Protein AF-A0A1X7SZF6-F1 (afdb_monomer_lite)

Secondary structure (DSSP, 8-state):
-HHHHHHHHHHHHHHHHHHHHHHHHHHHHHHHHHHHTT-----------------------------SSS---TT-S-----TTEEEEEEEEEE-TTS-EEEEEEEEEEE----------

InterPro domains:
  IPR050835 ATP-binding cassette sub-family D [PTHR11384] (2-108)

Structure (mmCIF, N/CA/C/O backbone):
data_AF-A0A1X7SZF6-F1
#
_entry.id   AF-A0A1X7SZF6-F1
#
loop_
_atom_site.group_PDB
_atom_site.id
_atom_site.type_symbol
_atom_site.label_atom_id
_atom_site.label_alt_id
_atom_site.label_comp_id
_atom_site.label_asym_id
_atom_site.label_entity_id
_atom_site.label_seq_id
_atom_site.pdbx_PDB_ins_code
_atom_site.Cartn_x
_atom_site.Cartn_y
_atom_site.Cartn_z
_atom_site.occupancy
_atom_site.B_iso_or_equiv
_atom_site.auth_seq_id
_atom_site.auth_comp_id
_atom_site.auth_asym_id
_atom_site.auth_atom_id
_atom_site.pdbx_PDB_model_num
ATOM 1 N N . MET A 1 1 ? 22.820 6.914 -47.564 1.00 61.84 1 MET A N 1
ATOM 2 C CA . MET A 1 1 ? 23.493 6.802 -46.245 1.00 61.84 1 MET A CA 1
ATOM 3 C C . MET A 1 1 ? 22.680 7.434 -45.109 1.00 61.84 1 MET A C 1
ATOM 5 O O . MET A 1 1 ? 22.590 6.818 -44.057 1.00 61.84 1 MET A O 1
ATOM 9 N N . SER A 1 2 ? 22.034 8.591 -45.301 1.00 77.25 2 SER A N 1
ATOM 10 C CA . SER A 1 2 ? 21.191 9.255 -44.283 1.00 77.25 2 SER A CA 1
ATOM 11 C C . SER A 1 2 ? 19.954 8.454 -43.843 1.00 77.25 2 SER A C 1
ATOM 13 O O . SER A 1 2 ? 19.605 8.463 -42.666 1.00 77.25 2 SER A O 1
ATOM 15 N N . GLU A 1 3 ? 19.318 7.713 -44.755 1.00 89.31 3 GLU A N 1
ATOM 16 C CA . GLU A 1 3 ? 18.119 6.915 -44.451 1.00 89.31 3 GLU A CA 1
ATOM 17 C C . GLU A 1 3 ? 18.379 5.795 -43.426 1.00 89.31 3 GLU A C 1
ATOM 19 O O . GLU A 1 3 ? 17.583 5.586 -42.510 1.00 89.31 3 GLU A O 1
ATOM 24 N N . ALA A 1 4 ? 19.520 5.110 -43.533 1.00 91.19 4 ALA A N 1
ATOM 25 C CA . ALA A 1 4 ? 19.894 4.036 -42.614 1.00 91.19 4 ALA A CA 1
ATOM 26 C C . ALA A 1 4 ? 20.157 4.561 -41.191 1.00 91.19 4 ALA A C 1
ATOM 28 O O . ALA A 1 4 ? 19.732 3.945 -40.215 1.00 91.19 4 ALA A O 1
ATOM 29 N N . ILE A 1 5 ? 20.791 5.734 -41.074 1.00 91.00 5 ILE A N 1
ATOM 30 C CA . ILE A 1 5 ? 21.050 6.389 -39.784 1.00 91.00 5 ILE A CA 1
ATOM 31 C C . ILE A 1 5 ? 19.735 6.848 -39.140 1.00 91.00 5 ILE A C 1
ATOM 33 O O . ILE A 1 5 ? 19.524 6.613 -37.954 1.00 91.00 5 ILE A O 1
ATOM 37 N N . GLY A 1 6 ? 18.813 7.433 -39.913 1.00 92.75 6 GLY A N 1
ATOM 38 C CA . GLY A 1 6 ? 17.505 7.855 -39.400 1.00 92.75 6 GLY A CA 1
ATOM 39 C C . GLY A 1 6 ? 16.677 6.695 -38.835 1.00 92.75 6 GLY A C 1
ATOM 40 O O . GLY A 1 6 ? 16.104 6.812 -37.752 1.00 92.75 6 GLY A O 1
ATOM 41 N N . ARG A 1 7 ? 16.674 5.543 -39.520 1.00 92.88 7 ARG A N 1
ATOM 42 C CA . ARG A 1 7 ? 16.000 4.323 -39.042 1.00 92.88 7 ARG A CA 1
ATOM 43 C C . ARG A 1 7 ? 16.653 3.753 -37.782 1.00 92.88 7 ARG A C 1
ATOM 45 O O . ARG A 1 7 ? 15.939 3.319 -36.884 1.00 92.88 7 ARG A O 1
ATOM 52 N N . LEU A 1 8 ? 17.984 3.795 -37.688 1.00 93.81 8 LEU A N 1
ATOM 53 C CA . LEU A 1 8 ? 18.712 3.355 -36.496 1.00 93.81 8 LEU A CA 1
ATOM 54 C C . LEU A 1 8 ? 18.389 4.230 -35.279 1.00 93.81 8 LEU A C 1
ATOM 56 O O . LEU A 1 8 ? 18.127 3.709 -34.199 1.00 93.81 8 LEU A O 1
ATOM 60 N N . VAL A 1 9 ? 18.359 5.553 -35.457 1.00 94.06 9 VAL A N 1
ATOM 61 C CA . VAL A 1 9 ? 18.002 6.499 -34.389 1.00 94.06 9 VAL A CA 1
ATOM 62 C C . VAL A 1 9 ? 16.556 6.288 -33.932 1.00 94.06 9 VAL A C 1
ATOM 64 O O . VAL A 1 9 ? 16.294 6.253 -32.728 1.00 94.06 9 VAL A O 1
ATOM 67 N N . LEU A 1 10 ? 15.623 6.092 -34.870 1.00 93.31 10 LEU A N 1
ATOM 68 C CA . LEU A 1 10 ? 14.225 5.808 -34.546 1.00 93.31 10 LEU A CA 1
ATOM 69 C C . LEU A 1 10 ? 14.087 4.492 -33.761 1.00 93.31 10 LEU A C 1
ATOM 71 O O . LEU A 1 10 ? 13.456 4.476 -32.705 1.00 93.31 10 LEU A O 1
ATOM 75 N N . ALA A 1 11 ? 14.761 3.429 -34.211 1.00 92.75 11 ALA A N 1
ATOM 76 C CA . ALA A 1 11 ? 14.795 2.143 -33.516 1.00 92.75 11 ALA A CA 1
ATOM 77 C C . ALA A 1 11 ? 15.430 2.247 -32.116 1.00 92.75 11 ALA A C 1
ATOM 79 O O .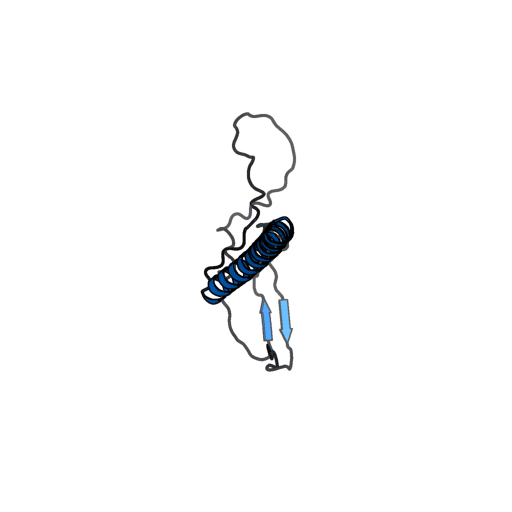 ALA A 1 11 ? 14.942 1.630 -31.171 1.00 92.75 11 ALA A O 1
ATOM 80 N N . GLY A 1 12 ? 16.479 3.061 -31.952 1.00 94.25 12 GLY A N 1
ATOM 81 C CA . GLY A 1 12 ? 17.091 3.342 -30.651 1.00 94.25 12 GLY A CA 1
ATOM 82 C C . GLY A 1 12 ? 16.125 4.024 -29.676 1.00 94.25 12 GLY A C 1
ATOM 83 O O . GLY A 1 12 ? 16.061 3.648 -28.504 1.00 94.25 12 GLY A O 1
ATOM 84 N N . ARG A 1 13 ? 15.311 4.974 -30.159 1.00 93.81 13 ARG A N 1
ATOM 85 C CA . ARG A 1 13 ? 14.272 5.628 -29.347 1.00 93.81 13 ARG A CA 1
ATOM 86 C C . ARG A 1 13 ? 13.185 4.648 -28.918 1.00 93.81 13 ARG A C 1
ATOM 88 O O . ARG A 1 13 ? 12.772 4.661 -27.758 1.00 93.81 13 ARG A O 1
ATOM 95 N N . ASP A 1 14 ? 12.736 3.801 -29.836 1.00 95.00 14 ASP A N 1
ATOM 96 C CA . ASP A 1 14 ? 11.689 2.822 -29.555 1.00 95.00 14 ASP A CA 1
ATOM 97 C C . ASP A 1 14 ? 12.179 1.743 -28.578 1.00 95.00 14 ASP A C 1
ATOM 99 O O . ASP A 1 14 ? 11.465 1.413 -27.629 1.00 95.00 14 ASP A O 1
ATOM 103 N N . MET A 1 15 ? 13.430 1.286 -28.704 1.00 94.00 15 MET A N 1
ATOM 104 C CA . MET A 1 15 ? 14.069 0.404 -27.719 1.00 94.00 15 MET A CA 1
ATOM 105 C C . MET A 1 15 ? 14.161 1.047 -26.329 1.00 94.00 15 MET A C 1
ATOM 107 O O . MET A 1 15 ? 13.798 0.413 -25.337 1.00 94.00 15 MET A O 1
ATOM 111 N N . ALA A 1 16 ? 14.591 2.309 -26.236 1.00 93.50 16 ALA A N 1
ATOM 112 C CA . ALA A 1 16 ? 14.662 3.022 -24.959 1.00 93.50 16 ALA A CA 1
ATOM 113 C C . ALA A 1 16 ? 13.276 3.160 -24.305 1.00 93.50 16 ALA A C 1
ATOM 115 O O . ALA A 1 16 ? 13.116 2.956 -23.099 1.00 93.50 16 ALA A O 1
ATOM 116 N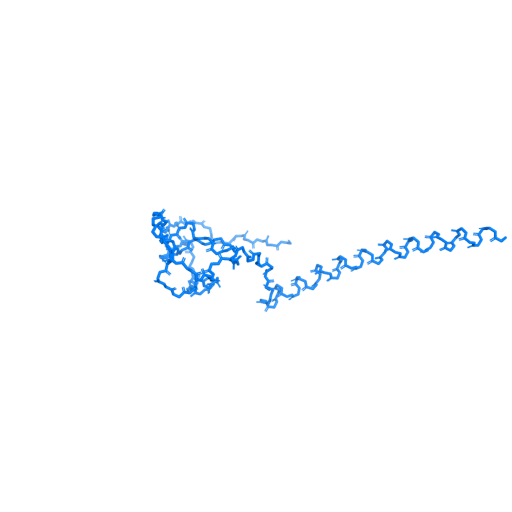 N . ARG A 1 17 ? 12.247 3.445 -25.110 1.00 94.75 17 ARG A N 1
ATOM 117 C CA . ARG A 1 17 ? 10.865 3.553 -24.638 1.00 94.75 17 ARG A CA 1
ATOM 118 C C . ARG A 1 17 ? 10.337 2.214 -24.116 1.00 94.75 17 ARG A C 1
ATOM 120 O O . ARG A 1 17 ? 9.743 2.180 -23.039 1.00 94.75 17 ARG A O 1
ATOM 127 N N . LEU A 1 18 ? 10.574 1.124 -24.848 1.00 95.88 18 LEU A N 1
ATOM 128 C CA . LEU A 1 18 ? 10.198 -0.230 -24.432 1.00 95.88 18 LEU A CA 1
ATOM 129 C C . LEU A 1 18 ? 10.908 -0.638 -23.139 1.00 95.88 18 LEU A C 1
ATOM 131 O O . LEU A 1 18 ? 10.252 -1.134 -22.228 1.00 95.88 18 LEU A O 1
ATOM 135 N N . SER A 1 19 ? 12.205 -0.345 -23.011 1.00 93.38 19 SER A N 1
ATOM 136 C CA . SER A 1 19 ? 12.968 -0.575 -21.778 1.00 93.38 19 SER A CA 1
ATOM 137 C C . SER A 1 19 ? 12.318 0.105 -20.565 1.00 93.38 19 SER A C 1
ATOM 139 O O . SER A 1 19 ? 12.105 -0.529 -19.531 1.00 93.38 19 SER A O 1
ATOM 141 N N . GLY A 1 20 ? 11.878 1.360 -20.712 1.00 95.06 20 GLY A N 1
ATOM 142 C CA . GLY A 1 20 ? 11.172 2.083 -19.650 1.00 95.06 20 GLY A CA 1
ATOM 143 C C . GLY A 1 20 ? 9.793 1.507 -19.290 1.00 95.06 20 GLY A C 1
ATOM 144 O O . GLY A 1 20 ? 9.350 1.634 -18.146 1.00 95.06 20 GLY A O 1
ATOM 145 N N . PHE A 1 21 ? 9.089 0.873 -20.232 1.00 96.19 21 PHE A N 1
ATOM 146 C CA . PHE A 1 21 ? 7.850 0.147 -19.926 1.00 96.19 21 PHE A CA 1
ATOM 147 C C . PHE A 1 21 ? 8.137 -1.170 -19.206 1.00 96.19 21 PHE A C 1
ATOM 149 O O . PHE A 1 21 ? 7.525 -1.440 -18.173 1.00 96.19 21 PHE A O 1
ATOM 156 N N . THR A 1 22 ? 9.106 -1.947 -19.694 1.00 95.88 22 THR A N 1
ATOM 157 C CA . THR A 1 22 ? 9.521 -3.211 -19.076 1.00 95.88 22 THR A CA 1
ATOM 158 C C . THR A 1 22 ? 10.011 -2.997 -17.649 1.00 95.88 22 THR A C 1
ATOM 160 O O . THR A 1 22 ? 9.616 -3.749 -16.764 1.00 95.88 22 THR A O 1
ATOM 163 N N . ALA A 1 23 ? 10.786 -1.939 -17.388 1.00 96.00 23 ALA A N 1
ATOM 164 C CA . ALA A 1 23 ? 11.231 -1.591 -16.041 1.00 96.00 23 ALA A CA 1
ATOM 165 C C . ALA A 1 23 ? 10.050 -1.365 -15.079 1.00 96.00 23 ALA A C 1
ATOM 167 O O . ALA A 1 23 ? 10.038 -1.911 -13.978 1.00 96.00 23 ALA A O 1
ATOM 168 N N . ARG A 1 24 ? 9.015 -0.631 -15.509 1.00 95.75 24 ARG A N 1
ATOM 169 C CA . ARG A 1 24 ? 7.820 -0.366 -14.686 1.00 95.75 24 ARG A CA 1
ATOM 170 C C . ARG A 1 24 ? 6.962 -1.611 -14.462 1.00 95.75 24 ARG A C 1
ATOM 172 O O . ARG A 1 24 ? 6.524 -1.856 -13.342 1.00 95.75 24 ARG A O 1
ATOM 179 N N . ILE A 1 25 ? 6.745 -2.417 -15.501 1.00 97.12 25 ILE A N 1
ATOM 180 C CA . ILE A 1 25 ? 6.003 -3.684 -15.385 1.00 97.12 25 ILE A CA 1
ATOM 181 C C . ILE A 1 25 ? 6.749 -4.655 -14.466 1.00 97.12 25 ILE A C 1
ATOM 183 O O . ILE A 1 25 ? 6.131 -5.330 -13.641 1.00 97.12 25 ILE A O 1
ATOM 187 N N . HIS A 1 26 ? 8.076 -4.703 -14.575 1.00 96.38 26 HIS A N 1
ATOM 188 C CA . HIS A 1 26 ? 8.913 -5.520 -13.710 1.00 96.38 26 HIS A CA 1
ATOM 189 C C . HIS A 1 26 ? 8.790 -5.089 -12.246 1.00 96.38 26 HIS A C 1
ATOM 191 O O . HIS A 1 26 ? 8.517 -5.932 -11.397 1.00 96.38 26 HIS A O 1
ATOM 197 N N . GLN A 1 27 ? 8.896 -3.787 -11.957 1.00 92.88 27 GLN A N 1
ATOM 198 C CA . GLN A 1 27 ? 8.692 -3.243 -10.608 1.00 92.88 27 GLN A CA 1
ATOM 199 C C . GLN A 1 27 ? 7.326 -3.634 -10.033 1.00 92.88 27 GLN A C 1
ATOM 201 O O . GLN A 1 27 ? 7.262 -4.169 -8.929 1.00 92.88 27 GLN A O 1
ATOM 206 N N . LEU A 1 28 ? 6.246 -3.436 -10.798 1.00 94.94 28 LEU A N 1
ATOM 207 C CA . LEU A 1 28 ? 4.896 -3.817 -10.379 1.00 94.94 28 LEU A CA 1
ATOM 208 C C . LEU A 1 28 ? 4.805 -5.317 -10.068 1.00 94.94 28 LEU A C 1
ATOM 210 O O . LEU A 1 28 ? 4.291 -5.708 -9.025 1.00 94.94 28 LEU A O 1
ATOM 214 N N . THR A 1 29 ? 5.328 -6.158 -10.961 1.00 94.19 29 THR A N 1
ATOM 215 C CA . THR A 1 29 ? 5.293 -7.619 -10.810 1.00 94.19 29 THR A CA 1
ATOM 216 C C . THR A 1 29 ? 6.061 -8.075 -9.572 1.00 94.19 29 THR A C 1
ATOM 218 O O . THR A 1 29 ? 5.611 -8.977 -8.868 1.00 94.19 29 THR A O 1
ATOM 221 N N . THR A 1 30 ? 7.208 -7.457 -9.293 1.00 92.00 30 THR A N 1
ATOM 222 C CA . THR A 1 30 ? 8.009 -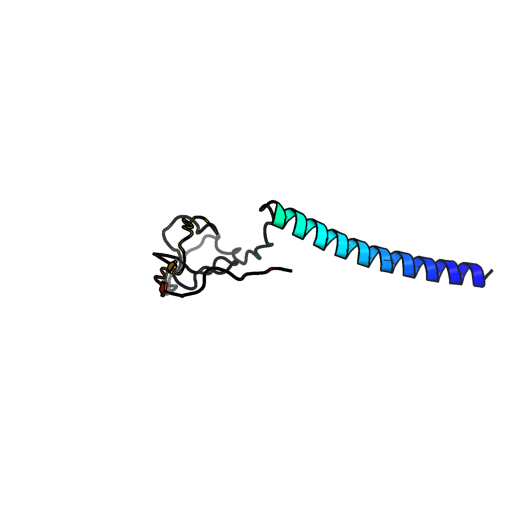7.741 -8.099 1.00 92.00 30 THR A CA 1
ATOM 223 C C . THR A 1 30 ? 7.242 -7.368 -6.832 1.00 92.00 30 THR A C 1
ATOM 225 O O . THR A 1 30 ? 7.054 -8.224 -5.975 1.00 92.00 30 THR A O 1
ATOM 228 N N . VAL A 1 31 ? 6.680 -6.157 -6.762 1.00 90.62 31 VAL A N 1
ATOM 229 C CA . VAL A 1 31 ? 5.877 -5.711 -5.609 1.00 90.62 31 VAL A CA 1
ATOM 230 C C . VAL A 1 31 ? 4.669 -6.616 -5.370 1.00 90.62 31 VAL A C 1
ATOM 232 O O . VAL A 1 31 ? 4.424 -7.027 -4.240 1.00 90.62 31 VAL A O 1
ATOM 235 N N . LEU A 1 32 ? 3.926 -6.972 -6.421 1.00 91.81 32 LEU A N 1
ATOM 236 C CA . LEU A 1 32 ? 2.776 -7.874 -6.302 1.00 91.81 32 LEU A CA 1
ATOM 237 C C . LEU A 1 32 ? 3.186 -9.271 -5.822 1.00 91.81 32 LEU A C 1
ATOM 239 O O . LEU A 1 32 ? 2.477 -9.882 -5.024 1.00 91.81 32 LEU A O 1
ATOM 243 N N . ARG A 1 33 ? 4.339 -9.776 -6.273 1.00 90.50 33 ARG A N 1
ATOM 244 C CA . ARG A 1 33 ? 4.881 -11.059 -5.813 1.00 90.50 33 ARG A CA 1
ATOM 245 C C . ARG A 1 33 ? 5.256 -11.009 -4.336 1.00 90.50 33 ARG A C 1
ATOM 247 O O . ARG A 1 33 ? 4.958 -11.956 -3.613 1.00 90.50 33 ARG A O 1
ATOM 254 N N . ASP A 1 34 ? 5.885 -9.927 -3.900 1.00 87.19 34 ASP A N 1
ATOM 255 C CA . ASP A 1 34 ? 6.290 -9.746 -2.508 1.00 87.19 34 ASP A CA 1
ATOM 256 C C . ASP A 1 34 ? 5.064 -9.571 -1.602 1.00 87.19 34 ASP A C 1
ATOM 258 O O . ASP A 1 34 ? 5.025 -10.129 -0.505 1.00 87.19 34 ASP A O 1
ATOM 262 N N . LEU A 1 35 ? 4.022 -8.881 -2.087 1.00 84.62 35 LEU A N 1
ATOM 263 C CA . LEU A 1 35 ? 2.731 -8.751 -1.405 1.00 84.62 35 LEU A CA 1
ATOM 264 C C . LEU A 1 35 ? 2.063 -10.115 -1.241 1.00 84.62 35 LEU A C 1
ATOM 266 O O . LEU A 1 35 ? 1.641 -10.458 -0.141 1.00 84.62 35 LEU A O 1
ATOM 270 N N . HIS A 1 36 ? 2.017 -10.920 -2.306 1.00 80.00 36 HIS A N 1
ATOM 271 C CA . HIS A 1 36 ? 1.419 -12.255 -2.263 1.00 80.00 36 HIS A CA 1
ATOM 272 C C . HIS A 1 36 ? 2.160 -13.209 -1.311 1.00 80.00 36 HIS A C 1
ATOM 274 O O . HIS A 1 36 ? 1.547 -14.093 -0.723 1.00 80.00 36 HIS A O 1
ATOM 280 N N . LYS A 1 37 ? 3.470 -13.019 -1.119 1.00 84.38 37 LYS A N 1
ATOM 281 C CA . LYS A 1 37 ? 4.276 -13.774 -0.146 1.00 84.38 37 LYS A CA 1
ATOM 282 C C . LYS A 1 37 ? 4.202 -13.222 1.283 1.00 84.38 37 LYS A C 1
ATOM 284 O O . LYS A 1 37 ? 4.824 -13.799 2.170 1.00 84.38 37 LYS A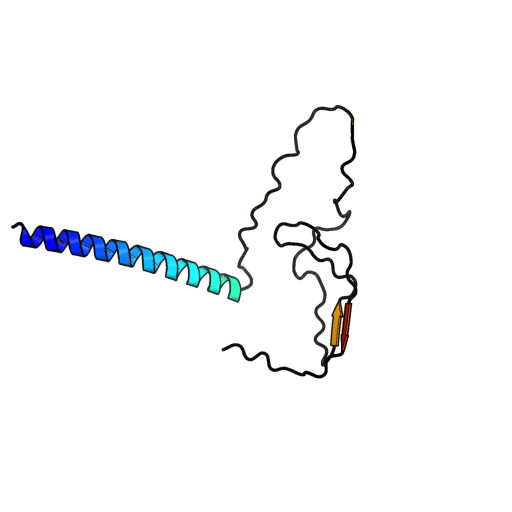 O 1
ATOM 289 N N . GLY A 1 38 ? 3.515 -12.100 1.506 1.00 73.38 38 GLY A N 1
ATOM 290 C CA . GLY A 1 38 ? 3.497 -11.403 2.796 1.00 73.38 38 GLY A CA 1
ATOM 291 C C . GLY A 1 38 ? 4.837 -10.763 3.183 1.00 73.38 38 GLY A C 1
ATOM 292 O O . GLY A 1 38 ? 5.028 -10.396 4.335 1.00 73.38 38 GLY A O 1
ATOM 293 N N . GLN A 1 39 ? 5.778 -10.637 2.242 1.00 73.25 39 GLN A N 1
ATOM 294 C CA . GLN A 1 39 ? 7.128 -10.106 2.475 1.00 73.25 39 GLN A CA 1
ATOM 295 C C . GLN A 1 39 ? 7.295 -8.668 1.984 1.00 73.25 39 GLN A C 1
ATOM 297 O O . GLN A 1 39 ? 8.373 -8.094 2.131 1.00 73.25 39 GLN A O 1
ATOM 302 N N . TYR A 1 40 ? 6.264 -8.084 1.371 1.00 72.88 40 TYR A N 1
ATOM 303 C CA . TYR A 1 40 ? 6.344 -6.707 0.916 1.00 72.88 40 TYR A CA 1
ATOM 304 C C . TYR A 1 40 ? 6.460 -5.756 2.105 1.00 72.88 40 TYR A C 1
ATOM 306 O O . TYR A 1 40 ? 5.486 -5.450 2.794 1.00 72.88 40 TYR A O 1
ATOM 314 N N . VAL A 1 41 ? 7.674 -5.257 2.306 1.00 62.00 41 VAL A N 1
ATOM 315 C CA . VAL A 1 41 ? 7.959 -4.165 3.225 1.00 62.00 41 VAL A CA 1
ATOM 316 C C . VAL A 1 41 ? 7.636 -2.877 2.480 1.00 62.00 41 VAL A C 1
ATOM 318 O O . VAL A 1 41 ? 8.348 -2.488 1.551 1.00 62.00 41 VAL A O 1
ATOM 321 N N . ARG A 1 42 ? 6.535 -2.214 2.861 1.00 64.31 42 ARG A N 1
ATOM 322 C CA . ARG A 1 42 ? 6.278 -0.838 2.416 1.00 64.31 42 ARG A CA 1
ATOM 323 C C . ARG A 1 42 ? 7.517 -0.012 2.734 1.00 64.31 42 ARG A C 1
ATOM 325 O O . ARG A 1 42 ? 8.066 -0.143 3.825 1.00 64.31 42 ARG A O 1
ATOM 332 N N . THR A 1 43 ? 7.936 0.844 1.806 1.00 61.62 43 THR A N 1
ATOM 333 C CA . THR A 1 43 ? 8.919 1.889 2.100 1.00 61.62 43 THR A CA 1
ATOM 334 C C . THR A 1 43 ? 8.295 2.808 3.143 1.00 61.62 43 THR A C 1
ATOM 336 O O . THR A 1 43 ? 7.599 3.761 2.805 1.00 61.62 43 THR A O 1
ATOM 339 N N . MET A 1 44 ? 8.457 2.461 4.418 1.00 55.84 44 MET A N 1
ATOM 340 C CA . MET A 1 44 ? 8.134 3.352 5.513 1.00 55.84 44 MET A CA 1
ATOM 341 C C . MET A 1 44 ? 9.105 4.513 5.372 1.00 55.84 44 MET A C 1
ATOM 343 O O . MET A 1 44 ? 10.324 4.332 5.394 1.00 55.84 44 MET A O 1
ATOM 347 N N . VAL A 1 45 ? 8.563 5.696 5.099 1.00 53.25 45 VAL A N 1
ATOM 348 C CA . VAL A 1 45 ? 9.355 6.916 5.133 1.00 53.25 45 VAL A CA 1
ATOM 349 C C . VAL A 1 45 ? 9.576 7.189 6.611 1.00 53.25 45 VAL A C 1
ATOM 351 O O . VAL A 1 45 ? 8.724 7.766 7.277 1.00 53.25 45 VAL A O 1
ATOM 354 N N . ASN A 1 46 ? 10.689 6.688 7.141 1.00 50.06 46 ASN A N 1
ATOM 355 C CA . ASN A 1 46 ? 11.098 6.961 8.508 1.00 50.06 46 ASN A CA 1
ATOM 356 C C . ASN A 1 46 ? 11.388 8.464 8.616 1.00 50.06 46 ASN A C 1
ATOM 358 O O . ASN A 1 46 ? 12.448 8.925 8.203 1.00 50.06 46 ASN A O 1
ATOM 362 N N . THR A 1 47 ? 10.452 9.240 9.156 1.00 50.22 47 THR A N 1
ATOM 363 C CA . THR A 1 47 ? 10.678 10.645 9.539 1.00 50.22 47 THR A CA 1
ATOM 364 C C . THR A 1 47 ? 11.339 10.788 10.911 1.00 50.22 47 THR A C 1
ATOM 366 O O . THR A 1 47 ? 11.508 11.901 11.398 1.00 50.22 47 THR A O 1
ATOM 369 N N . SER A 1 48 ? 11.751 9.690 11.543 1.00 50.16 48 SER A N 1
ATOM 370 C CA . SER A 1 48 ? 12.433 9.707 12.834 1.00 50.16 48 SER A CA 1
ATOM 371 C C . SER A 1 48 ? 13.944 9.553 12.664 1.00 50.16 48 SER A C 1
ATOM 373 O O . SER A 1 48 ? 14.501 8.494 12.946 1.00 50.16 48 SER A O 1
ATOM 375 N N . ASP A 1 49 ? 14.600 10.621 12.217 1.00 46.38 49 ASP A N 1
ATOM 376 C CA . ASP A 1 49 ? 16.033 10.803 12.444 1.00 46.38 49 ASP A CA 1
ATOM 377 C C . ASP A 1 49 ? 16.302 12.263 12.832 1.00 46.38 49 ASP A C 1
ATOM 379 O O . ASP A 1 49 ? 16.437 13.135 11.977 1.00 46.38 49 ASP A O 1
ATOM 383 N N . SER A 1 50 ? 16.267 12.544 14.139 1.00 42.22 50 SER A N 1
ATOM 384 C CA . SER A 1 50 ? 17.075 13.570 14.828 1.00 42.22 50 SER A CA 1
ATOM 385 C C . SER A 1 50 ? 16.592 13.749 16.263 1.00 42.22 50 SER A C 1
ATOM 387 O O . SER A 1 50 ? 15.645 14.480 16.544 1.00 42.22 50 SER A O 1
ATOM 389 N N . GLY A 1 51 ? 17.277 13.084 17.187 1.00 37.47 51 GLY A N 1
ATOM 390 C CA . GLY A 1 51 ? 17.083 13.295 18.617 1.00 37.47 51 GLY A CA 1
ATOM 391 C C . GLY A 1 51 ? 18.061 12.520 19.487 1.00 37.47 51 GLY A C 1
ATOM 392 O O . GLY A 1 51 ? 17.705 12.140 20.594 1.00 37.47 51 GLY A O 1
ATOM 393 N N . ASN A 1 52 ? 19.272 12.244 18.994 1.00 45.09 52 ASN A N 1
ATOM 394 C CA . ASN A 1 52 ? 20.357 11.731 19.822 1.00 45.09 52 ASN A CA 1
ATOM 395 C C . ASN A 1 52 ? 21.547 12.684 19.683 1.00 45.09 52 ASN A C 1
ATOM 397 O O . ASN A 1 52 ? 22.247 12.689 18.674 1.00 45.09 52 ASN A O 1
ATOM 401 N N . GLY A 1 53 ? 21.690 13.564 20.669 1.00 34.34 53 GLY A N 1
ATOM 402 C CA . GLY A 1 53 ? 22.664 14.646 20.682 1.00 34.34 53 GLY A CA 1
ATOM 403 C C . GLY A 1 53 ? 22.578 15.399 22.001 1.00 34.34 53 GLY A C 1
ATOM 404 O O . GLY A 1 53 ? 21.824 16.351 22.140 1.00 34.34 53 GLY A O 1
ATOM 405 N N . THR A 1 54 ? 23.321 14.888 22.975 1.00 42.72 54 THR A N 1
ATOM 406 C CA . THR A 1 54 ? 23.859 15.570 24.157 1.00 42.72 54 THR A CA 1
ATOM 407 C C . THR A 1 54 ? 23.848 17.104 24.081 1.00 42.72 54 THR A C 1
ATOM 409 O O . THR A 1 54 ? 24.511 17.664 23.210 1.00 42.72 54 THR A O 1
ATOM 412 N N . ASN A 1 55 ? 23.152 17.763 25.013 1.00 38.78 55 ASN A N 1
ATOM 413 C CA . ASN A 1 55 ? 23.619 18.873 25.868 1.00 38.78 55 ASN A CA 1
ATOM 414 C C . ASN A 1 55 ? 22.405 19.616 26.443 1.00 38.78 55 ASN A C 1
ATOM 416 O O . ASN A 1 55 ? 21.443 19.901 25.738 1.00 38.78 55 ASN A O 1
ATOM 420 N N . GLY A 1 56 ? 22.422 19.814 27.760 1.00 41.34 56 GLY A N 1
ATOM 421 C CA . GLY A 1 56 ? 21.262 20.261 28.518 1.00 41.34 56 GLY A CA 1
ATOM 422 C C . GLY A 1 56 ? 20.915 21.725 28.307 1.00 41.34 56 GLY A C 1
ATOM 423 O O . GLY A 1 56 ? 21.811 22.547 28.243 1.00 41.34 56 GLY A O 1
ATOM 424 N N . GLU A 1 57 ? 19.617 22.023 28.308 1.00 35.78 57 GLU A N 1
ATOM 425 C CA . GLU A 1 57 ? 19.005 23.117 29.066 1.00 35.78 57 GLU A CA 1
ATOM 426 C C . GLU A 1 57 ? 17.476 23.136 28.871 1.00 35.78 57 GLU A C 1
ATOM 428 O O . GLU A 1 57 ? 16.950 23.033 27.772 1.00 35.78 57 GLU A O 1
ATOM 433 N N . THR A 1 58 ? 16.807 23.165 30.021 1.00 38.28 58 THR A N 1
ATOM 434 C CA . THR A 1 58 ? 15.431 23.515 30.414 1.00 38.28 58 THR A CA 1
ATOM 435 C C . THR A 1 58 ? 14.381 23.974 29.375 1.00 38.28 58 THR A C 1
ATOM 437 O O . THR A 1 58 ? 14.631 24.866 28.576 1.00 38.28 58 THR A O 1
ATOM 440 N N . MET A 1 59 ? 13.137 23.516 29.628 1.00 38.44 59 MET A N 1
ATOM 441 C CA . MET A 1 59 ? 11.821 24.063 29.206 1.00 38.44 59 MET A CA 1
ATOM 442 C C . MET A 1 59 ? 11.401 23.748 27.757 1.00 38.44 59 MET A C 1
ATOM 444 O O . MET A 1 59 ? 12.181 23.880 26.833 1.00 38.44 59 MET A O 1
ATOM 448 N N . GLU A 1 60 ? 10.182 23.330 27.418 1.00 38.62 60 GLU A N 1
ATOM 449 C CA . GLU A 1 60 ? 8.910 23.178 28.122 1.00 38.62 60 GLU A CA 1
ATOM 450 C C . GLU A 1 60 ? 8.004 22.302 27.225 1.00 38.62 60 GLU A C 1
ATOM 452 O O . GLU A 1 60 ? 8.024 22.418 26.000 1.00 38.62 60 GLU A O 1
ATOM 457 N N . ASN A 1 61 ? 7.202 21.436 27.848 1.00 43.34 61 ASN A N 1
ATOM 458 C CA . ASN A 1 61 ? 5.924 20.929 27.337 1.00 43.34 61 ASN A CA 1
ATOM 459 C C . ASN A 1 61 ? 5.891 20.300 25.918 1.00 43.34 61 ASN A C 1
ATOM 461 O O . ASN A 1 61 ? 5.324 20.849 24.973 1.00 43.34 61 ASN A O 1
ATOM 465 N N . ARG A 1 62 ? 6.422 19.080 25.779 1.00 43.59 62 ARG A N 1
ATOM 466 C CA . ARG A 1 62 ? 5.959 18.127 24.757 1.00 43.59 62 ARG A CA 1
ATOM 467 C C . ARG A 1 62 ? 5.434 16.899 25.473 1.00 43.59 62 ARG A C 1
ATOM 469 O O . ARG A 1 62 ? 6.214 16.063 25.922 1.00 43.59 62 ARG A O 1
ATOM 476 N N . GLU A 1 63 ? 4.116 16.846 25.608 1.00 41.47 63 GLU A N 1
ATOM 477 C CA . GLU A 1 63 ? 3.394 15.739 26.214 1.00 41.47 63 GLU A CA 1
ATOM 478 C C . GLU A 1 63 ? 3.658 14.445 25.411 1.00 41.47 63 GLU A C 1
ATOM 480 O O . GLU A 1 63 ? 3.041 14.175 24.382 1.00 41.47 63 GLU A O 1
ATOM 485 N N . ASN A 1 64 ? 4.694 13.705 25.819 1.00 42.53 64 ASN A N 1
ATOM 486 C CA . ASN A 1 64 ? 4.752 12.245 25.873 1.00 42.53 64 ASN A CA 1
ATOM 487 C C . ASN A 1 64 ? 3.669 11.521 25.044 1.00 42.53 64 ASN A C 1
ATOM 489 O O . ASN A 1 64 ? 2.678 11.002 25.557 1.00 42.53 64 ASN A O 1
ATOM 493 N N . THR A 1 65 ? 3.912 11.424 23.732 1.00 47.03 65 THR A N 1
ATOM 494 C CA . THR A 1 65 ? 3.258 10.441 22.847 1.00 47.03 65 THR A CA 1
ATOM 495 C C . THR A 1 65 ? 4.111 9.174 22.694 1.00 47.03 65 THR A C 1
ATOM 497 O O . THR A 1 65 ? 3.890 8.368 21.798 1.00 47.03 65 THR A O 1
ATOM 500 N N . SER A 1 66 ? 5.084 8.971 23.585 1.00 46.97 66 SER A N 1
ATOM 501 C CA . SER A 1 66 ? 5.734 7.678 23.768 1.00 46.97 66 SER A CA 1
ATOM 502 C C . SER A 1 66 ? 4.755 6.783 24.516 1.00 46.97 66 SER A C 1
ATOM 504 O O . SER A 1 66 ? 4.576 6.928 25.723 1.00 46.97 66 SER A O 1
ATOM 506 N N . ILE A 1 67 ? 4.067 5.897 23.799 1.00 48.75 67 ILE A N 1
ATOM 507 C CA . ILE A 1 67 ? 3.381 4.781 24.446 1.00 48.75 67 ILE A CA 1
ATOM 508 C C . ILE A 1 67 ? 4.473 3.961 25.137 1.00 48.75 67 ILE A C 1
ATOM 510 O O . ILE A 1 67 ? 5.345 3.408 24.469 1.00 48.75 67 ILE A O 1
ATOM 514 N N . GLU A 1 68 ? 4.455 3.915 26.469 1.00 47.25 68 GLU A N 1
ATOM 515 C CA . GLU A 1 68 ? 5.204 2.923 27.237 1.00 47.25 68 GLU A CA 1
ATOM 516 C C . GLU A 1 68 ? 4.594 1.549 26.939 1.00 47.25 68 GLU A C 1
ATOM 518 O O . GLU A 1 68 ? 3.659 1.092 27.589 1.00 47.25 68 GLU A O 1
ATOM 523 N N . GLY A 1 69 ? 5.060 0.924 25.865 1.00 56.91 69 GLY A N 1
ATOM 524 C CA . GLY A 1 69 ? 4.573 -0.360 25.393 1.00 56.91 69 GLY A CA 1
ATOM 525 C C . GLY A 1 69 ? 5.448 -0.881 24.258 1.00 56.91 69 GLY A C 1
ATOM 526 O O . GLY A 1 69 ? 6.177 -0.105 23.634 1.00 56.91 69 GLY A O 1
ATOM 527 N N . PRO A 1 70 ? 5.432 -2.198 23.997 1.00 56.75 70 PRO A N 1
ATOM 528 C CA . PRO A 1 70 ? 6.156 -2.763 22.869 1.00 56.75 70 PRO A CA 1
ATOM 529 C C . PRO A 1 70 ? 5.718 -2.074 21.564 1.00 56.75 70 PRO A C 1
ATOM 531 O O . PRO A 1 70 ? 4.554 -1.683 21.442 1.00 56.75 70 PRO A O 1
ATOM 534 N N . PRO A 1 71 ? 6.631 -1.909 20.589 1.00 62.28 71 PRO A N 1
ATOM 535 C CA . PRO A 1 71 ? 6.305 -1.281 19.316 1.00 62.28 71 PRO A CA 1
ATOM 536 C C . PRO A 1 71 ? 5.095 -1.980 18.690 1.00 62.28 71 PRO A C 1
ATOM 538 O O . PRO A 1 71 ? 5.063 -3.207 18.590 1.00 62.28 71 PRO A O 1
ATOM 541 N N . LEU A 1 72 ? 4.090 -1.193 18.300 1.00 65.38 72 LEU A N 1
ATOM 542 C CA . LEU A 1 72 ? 2.875 -1.704 17.676 1.00 65.38 72 LEU A CA 1
ATOM 543 C C . LEU A 1 72 ? 3.242 -2.285 16.305 1.00 65.38 72 LEU A C 1
ATOM 545 O O . LEU A 1 72 ? 3.485 -1.551 15.349 1.00 65.38 72 LEU A O 1
ATOM 549 N N . VAL A 1 73 ? 3.326 -3.613 16.222 1.00 68.44 73 VAL A N 1
ATOM 550 C CA . VAL A 1 73 ? 3.573 -4.327 14.967 1.00 68.44 73 VAL A CA 1
ATOM 551 C C . VAL A 1 73 ? 2.231 -4.518 14.258 1.00 68.44 73 VAL A C 1
ATOM 553 O O . VAL A 1 73 ? 1.314 -5.095 14.845 1.00 68.44 73 VAL A O 1
ATOM 556 N N . PRO A 1 74 ? 2.074 -4.070 13.001 1.00 66.56 74 PRO A N 1
ATOM 557 C CA . PRO A 1 74 ? 0.856 -4.326 12.245 1.00 66.56 74 PRO A CA 1
ATOM 558 C C . PRO A 1 74 ? 0.530 -5.824 12.217 1.00 66.56 74 PRO A C 1
ATOM 560 O O . PRO A 1 74 ? 1.372 -6.638 11.844 1.00 66.56 74 PRO A O 1
ATOM 563 N N . GLY A 1 75 ? -0.695 -6.183 12.606 1.00 68.62 75 GLY A N 1
ATOM 564 C CA . GLY A 1 75 ? -1.146 -7.577 12.625 1.00 68.62 75 GLY A CA 1
ATOM 565 C C . GLY A 1 75 ? -0.740 -8.389 13.861 1.00 68.62 75 GLY A C 1
ATOM 566 O O . GLY A 1 75 ? -0.904 -9.601 13.840 1.00 68.62 75 GLY A O 1
ATOM 567 N N . SER A 1 76 ? -0.246 -7.765 14.937 1.00 75.00 76 SER A N 1
ATOM 568 C CA . SER A 1 76 ? 0.046 -8.453 16.209 1.00 75.00 76 SER A CA 1
ATOM 569 C C . SER A 1 76 ? -1.189 -8.821 17.048 1.00 75.00 76 SER A C 1
ATOM 571 O O . SER A 1 76 ? -1.036 -9.407 18.118 1.00 75.00 76 SER A O 1
ATOM 573 N N . GLY A 1 77 ? -2.393 -8.450 16.603 1.00 78.94 77 GLY A N 1
ATOM 574 C CA . GLY A 1 77 ? -3.654 -8.774 17.273 1.00 78.94 77 GLY A CA 1
ATOM 575 C C . GLY A 1 77 ? -4.216 -10.142 16.884 1.00 78.94 77 GLY A C 1
ATOM 576 O O . GLY A 1 77 ? -3.762 -10.781 15.936 1.00 78.94 77 GLY A O 1
ATOM 577 N N . GLU A 1 78 ? -5.244 -10.574 17.608 1.00 84.50 78 GLU A N 1
ATOM 578 C CA . GLU A 1 78 ? -6.018 -11.768 17.275 1.00 84.50 78 GLU A CA 1
ATOM 579 C C . GLU A 1 78 ? -7.138 -11.415 16.285 1.00 84.50 78 GLU A C 1
ATOM 581 O O . GLU A 1 78 ? -7.852 -10.428 16.464 1.00 84.50 78 GLU A O 1
ATOM 586 N N . ILE A 1 79 ? -7.287 -12.219 15.230 1.00 86.12 79 ILE A N 1
ATOM 587 C CA . ILE A 1 79 ? -8.375 -12.088 14.256 1.00 86.12 79 ILE A CA 1
ATOM 588 C C . ILE A 1 79 ? -9.291 -13.293 14.435 1.00 86.12 79 ILE A C 1
ATOM 590 O O . ILE A 1 79 ? -8.896 -14.422 14.148 1.00 86.12 79 ILE A O 1
ATOM 594 N N . ILE A 1 80 ? -10.514 -13.038 14.895 1.00 87.19 80 ILE A N 1
ATOM 595 C CA . ILE A 1 80 ? -11.552 -14.056 15.064 1.00 87.19 80 ILE A CA 1
ATOM 596 C C . ILE A 1 80 ? -12.625 -13.801 14.008 1.00 87.19 80 ILE A C 1
ATOM 598 O O . ILE A 1 80 ? -13.274 -12.755 14.006 1.00 87.19 80 ILE A O 1
ATOM 602 N N . GLU A 1 81 ? -12.806 -14.750 13.092 1.00 87.12 81 GLU A N 1
ATOM 603 C CA . GLU A 1 81 ? -13.860 -14.678 12.081 1.00 87.12 81 GLU A CA 1
ATOM 604 C C . GLU A 1 81 ? -15.203 -15.063 12.713 1.00 87.12 81 GLU A C 1
ATOM 606 O O . GLU A 1 81 ? -15.419 -16.213 13.096 1.00 87.12 81 GLU A O 1
ATOM 611 N N . VAL A 1 82 ? -16.104 -14.088 12.834 1.00 85.06 82 VAL A N 1
ATOM 612 C CA . VAL A 1 82 ? -17.465 -14.283 13.344 1.00 85.06 82 VAL A CA 1
ATOM 613 C C . VAL A 1 82 ? -18.458 -13.745 12.323 1.00 85.06 82 VAL A C 1
ATOM 615 O O . VAL A 1 82 ? -18.303 -12.638 11.803 1.00 85.06 82 VAL A O 1
ATOM 618 N N . ASP A 1 83 ? -19.497 -14.523 12.036 1.00 86.19 83 ASP A N 1
ATOM 619 C CA . ASP A 1 83 ? -20.562 -14.083 11.144 1.00 86.19 83 ASP A CA 1
ATOM 620 C C . ASP A 1 83 ? -21.357 -12.933 11.773 1.00 86.19 83 ASP A C 1
ATOM 622 O O . ASP A 1 83 ? -21.705 -12.950 12.953 1.00 86.19 83 ASP A O 1
ATOM 626 N N . ASN A 1 84 ? -21.675 -11.931 10.952 1.00 85.12 84 ASN A N 1
ATOM 627 C CA . ASN A 1 84 ? -22.554 -10.812 11.300 1.00 85.12 84 ASN A CA 1
ATOM 628 C C . ASN A 1 84 ? -22.070 -9.886 12.431 1.00 85.12 84 ASN A C 1
ATOM 630 O O . ASN A 1 84 ? -22.837 -9.026 12.872 1.00 85.12 84 ASN A O 1
ATOM 634 N N . LEU A 1 85 ? -20.809 -10.003 12.852 1.00 85.44 85 LEU A N 1
ATOM 635 C CA . LEU A 1 85 ? -20.215 -9.190 13.908 1.00 85.44 85 LEU A CA 1
ATOM 636 C C . LEU A 1 85 ? -18.874 -8.608 13.458 1.00 85.44 85 LEU A C 1
ATOM 638 O O . LEU A 1 85 ? -17.968 -9.332 13.059 1.00 85.44 85 LEU A O 1
ATOM 642 N N . ILE A 1 86 ? -18.732 -7.290 13.582 1.00 89.50 86 ILE A N 1
ATOM 643 C CA . ILE A 1 86 ? -17.434 -6.613 13.540 1.00 89.50 86 ILE A CA 1
ATOM 644 C C . ILE A 1 86 ? -17.213 -6.014 14.922 1.00 89.50 86 ILE A C 1
ATOM 646 O O . ILE A 1 86 ? -17.916 -5.076 15.302 1.00 89.50 86 ILE A O 1
ATOM 650 N N . LYS A 1 87 ? -16.247 -6.556 15.667 1.00 88.81 87 LYS A N 1
ATOM 651 C CA . LYS A 1 87 ? -15.879 -6.078 17.000 1.00 88.81 87 LYS A CA 1
ATOM 652 C C . LYS A 1 87 ? -14.389 -5.752 17.047 1.00 88.81 87 LYS A C 1
ATOM 654 O O . LYS A 1 87 ? -13.558 -6.586 16.707 1.00 88.81 87 LYS A O 1
ATOM 659 N N . PHE A 1 88 ? -14.069 -4.542 17.483 1.00 91.62 88 PHE A N 1
ATOM 660 C CA . PHE A 1 88 ? -12.731 -4.123 17.872 1.00 91.62 88 PHE A CA 1
ATOM 661 C C . PHE A 1 88 ? -12.712 -4.014 19.392 1.00 91.62 88 PHE A C 1
ATOM 663 O O . PHE A 1 88 ? -13.567 -3.344 19.973 1.00 91.62 88 PHE A O 1
ATOM 670 N N . GLU A 1 89 ? -11.751 -4.680 20.017 1.00 90.56 89 GLU A N 1
ATOM 671 C CA . GLU A 1 89 ? -11.546 -4.682 21.461 1.00 90.56 89 GLU A CA 1
ATOM 672 C C . GLU A 1 89 ? -10.098 -4.281 21.730 1.00 90.56 89 GLU A C 1
ATOM 674 O O . GLU A 1 89 ? -9.170 -4.956 21.287 1.00 90.56 89 GLU A O 1
ATOM 679 N N . HIS A 1 90 ? -9.914 -3.135 22.382 1.00 90.00 90 HIS A N 1
ATOM 680 C CA . HIS A 1 90 ? -8.603 -2.548 22.660 1.00 90.00 90 HIS A CA 1
ATOM 681 C C . HIS A 1 90 ? -7.684 -2.380 21.437 1.00 90.00 90 HIS A C 1
ATOM 683 O O . HIS A 1 90 ? -6.479 -2.627 21.506 1.00 90.00 90 HIS A O 1
ATOM 689 N N . VAL A 1 91 ? -8.241 -1.946 20.298 1.00 89.25 91 VAL A N 1
ATOM 690 C CA . VAL A 1 91 ? -7.484 -1.827 19.040 1.00 89.25 91 VAL A CA 1
ATOM 691 C C . VAL A 1 91 ? -6.913 -0.413 18.876 1.00 89.25 91 VAL A C 1
ATOM 693 O O . VAL A 1 91 ? -7.679 0.530 18.677 1.00 89.25 91 VAL A O 1
ATOM 696 N N . PRO A 1 92 ? -5.584 -0.213 18.914 1.00 88.00 92 PRO A N 1
ATOM 697 C CA . PRO A 1 92 ? -4.987 1.083 18.606 1.00 88.00 92 PRO A CA 1
ATOM 698 C C . PRO A 1 92 ? -5.042 1.371 17.098 1.00 88.00 92 PRO A C 1
ATOM 700 O O . PRO A 1 92 ? -4.804 0.489 16.271 1.00 88.00 92 PRO A O 1
ATOM 703 N N . LEU A 1 93 ? -5.288 2.630 16.724 1.00 85.75 93 LEU A N 1
ATOM 704 C CA . LEU A 1 93 ? -5.162 3.097 15.342 1.00 85.75 93 LEU A CA 1
ATOM 705 C C . LEU A 1 93 ? -3.842 3.836 15.162 1.00 85.75 93 LEU A C 1
ATOM 707 O O . LEU A 1 93 ? -3.639 4.910 15.729 1.00 85.75 93 LEU A O 1
ATOM 711 N N . VAL A 1 94 ? -2.970 3.281 14.325 1.00 83.19 94 VAL A N 1
ATOM 712 C CA . VAL A 1 94 ? -1.651 3.839 14.014 1.00 83.19 94 VAL A CA 1
ATOM 713 C C . VAL A 1 94 ? -1.543 4.031 12.510 1.00 83.19 94 VAL A C 1
ATOM 715 O O . VAL A 1 94 ? -1.966 3.176 11.727 1.00 83.19 94 VAL A O 1
ATOM 718 N N . THR A 1 95 ? -0.983 5.156 12.086 1.00 80.31 95 THR A N 1
ATOM 719 C CA . THR A 1 95 ? -0.632 5.344 10.682 1.00 80.31 95 THR A CA 1
ATOM 720 C C . THR A 1 95 ? 0.523 4.411 10.306 1.00 80.31 95 THR A C 1
ATOM 722 O O . THR A 1 95 ? 1.341 4.052 11.153 1.00 80.31 95 THR A O 1
ATOM 725 N N . PRO A 1 96 ? 0.682 4.057 9.022 1.00 69.94 96 PRO A N 1
ATOM 726 C CA . PRO A 1 96 ? 1.878 3.351 8.563 1.00 69.94 96 PRO A CA 1
ATOM 727 C C . PRO A 1 96 ? 3.204 4.074 8.867 1.00 69.94 96 PRO A C 1
ATOM 729 O O . PRO A 1 96 ? 4.249 3.440 8.792 1.00 69.94 96 PRO A O 1
ATOM 732 N N . ASN A 1 97 ? 3.168 5.375 9.189 1.00 70.88 97 ASN A N 1
ATOM 733 C CA . ASN A 1 97 ? 4.341 6.164 9.575 1.00 70.88 97 ASN A CA 1
ATOM 734 C C . ASN A 1 97 ? 4.709 6.009 11.062 1.00 70.88 97 ASN A C 1
ATOM 736 O O . ASN A 1 97 ? 5.747 6.508 11.481 1.00 70.88 97 ASN A O 1
ATOM 740 N N . GLY A 1 98 ? 3.874 5.337 11.861 1.00 68.88 98 GLY A N 1
ATOM 741 C CA . GLY A 1 98 ? 4.076 5.160 13.301 1.00 68.88 98 GLY A CA 1
ATOM 742 C C . GLY A 1 98 ? 3.350 6.185 14.177 1.00 68.88 98 GLY A C 1
ATOM 743 O O . GLY A 1 98 ? 3.386 6.062 15.399 1.00 68.88 98 GLY A O 1
ATOM 744 N N . ASP A 1 99 ? 2.648 7.157 13.586 1.00 80.81 99 ASP A N 1
ATOM 745 C CA . ASP A 1 99 ? 1.845 8.112 14.356 1.00 80.81 99 ASP A CA 1
ATOM 746 C C . ASP A 1 99 ? 0.606 7.421 14.928 1.00 80.81 99 ASP A C 1
ATOM 748 O O . ASP A 1 99 ? -0.200 6.854 14.184 1.00 80.81 99 ASP A O 1
ATOM 752 N N . VAL A 1 100 ? 0.419 7.500 16.243 1.00 83.00 100 VAL A N 1
ATOM 753 C CA . VAL A 1 100 ? -0.771 6.959 16.908 1.00 83.00 100 VAL A CA 1
ATOM 754 C C . VAL A 1 100 ? -1.915 7.964 16.787 1.00 83.00 100 VAL A C 1
ATOM 756 O O . VAL A 1 100 ? -1.862 9.041 17.375 1.00 83.00 100 VAL A O 1
ATOM 759 N N . LEU A 1 101 ? -2.966 7.600 16.051 1.00 87.19 101 LEU A N 1
ATOM 760 C CA . LEU A 1 101 ? -4.185 8.403 15.912 1.00 87.19 101 LEU A CA 1
ATOM 761 C C . LEU A 1 101 ? -5.150 8.170 17.078 1.00 87.19 101 LEU A C 1
ATOM 763 O O . LEU A 1 101 ? -5.772 9.108 17.567 1.00 87.19 101 LEU A O 1
ATOM 767 N N . VAL A 1 102 ? -5.279 6.914 17.519 1.00 88.19 102 VAL A N 1
ATOM 768 C CA . VAL A 1 102 ? -6.130 6.507 18.647 1.00 88.19 102 VAL A CA 1
ATOM 769 C C . VAL A 1 102 ? -5.390 5.446 19.452 1.00 88.19 102 VAL A C 1
ATOM 771 O O . VAL A 1 102 ? -4.926 4.460 18.886 1.00 88.19 102 VAL A O 1
ATOM 774 N N . ARG A 1 103 ? -5.272 5.645 20.770 1.00 84.88 103 ARG A N 1
ATOM 775 C CA . ARG A 1 103 ? -4.529 4.730 21.658 1.00 84.88 103 ARG A CA 1
ATOM 776 C C . ARG A 1 103 ? -5.287 3.441 21.969 1.00 84.88 103 ARG A C 1
ATOM 778 O O . ARG A 1 103 ? -4.663 2.403 22.121 1.00 84.88 103 ARG A O 1
ATOM 785 N N . ASP A 1 104 ? -6.607 3.524 22.068 1.00 87.50 104 ASP A N 1
ATOM 786 C CA . ASP A 1 104 ? -7.478 2.405 22.418 1.00 87.50 104 ASP A CA 1
ATOM 787 C C . ASP A 1 104 ? -8.858 2.653 21.792 1.00 87.50 104 ASP A C 1
ATOM 789 O O . ASP A 1 104 ? -9.506 3.662 22.088 1.00 87.50 104 ASP A O 1
ATOM 793 N N . MET A 1 105 ? -9.273 1.779 20.872 1.00 88.25 105 MET A N 1
ATOM 794 C CA . MET A 1 105 ? -10.587 1.814 20.241 1.00 88.25 105 MET A CA 1
ATOM 795 C C . MET A 1 105 ? -11.370 0.552 20.580 1.00 88.25 105 MET A C 1
ATOM 797 O O . MET A 1 105 ? -10.923 -0.569 20.335 1.00 88.25 105 MET A O 1
ATOM 801 N N . ASN A 1 106 ? -12.596 0.775 21.048 1.00 90.62 106 ASN A N 1
ATOM 802 C CA . ASN A 1 106 ? -13.608 -0.253 21.213 1.00 90.62 106 ASN A CA 1
ATOM 803 C C . ASN A 1 106 ? -14.789 0.108 20.314 1.00 90.62 106 ASN A C 1
ATOM 805 O O . ASN A 1 106 ? -15.339 1.206 20.414 1.00 90.62 106 ASN A O 1
ATOM 809 N N . PHE A 1 107 ? -15.140 -0.785 19.396 1.00 89.56 107 PHE A N 1
ATOM 810 C CA . PHE A 1 107 ? -16.226 -0.571 18.442 1.00 89.56 107 PHE A CA 1
ATOM 811 C C . PHE A 1 107 ? -16.915 -1.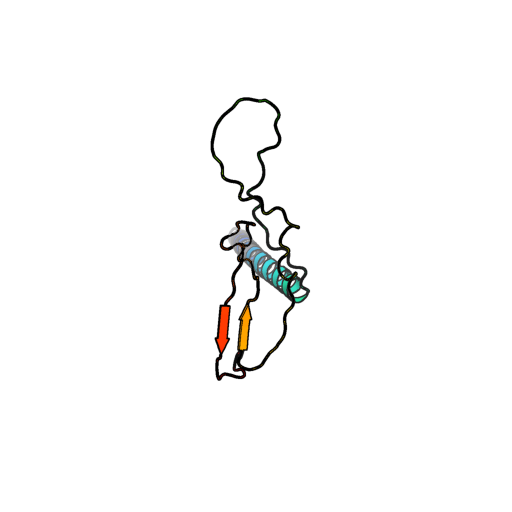892 18.152 1.00 89.56 107 PHE A C 1
ATOM 813 O O . PHE A 1 107 ? -16.257 -2.908 17.962 1.00 89.56 107 PHE A O 1
ATOM 820 N N . GLU A 1 108 ? -18.237 -1.870 18.077 1.00 90.50 108 GLU A N 1
ATOM 821 C CA . GLU A 1 108 ? -19.035 -3.061 17.836 1.00 90.50 108 GLU A CA 1
ATOM 822 C C . GLU A 1 108 ? -20.156 -2.743 16.854 1.00 90.50 108 GLU A C 1
ATOM 824 O O . GLU A 1 108 ? -20.892 -1.766 17.012 1.00 90.50 108 GLU A O 1
ATOM 829 N N . HIS A 1 109 ? -20.285 -3.577 15.827 1.00 88.44 109 HIS A N 1
ATOM 830 C CA . HIS A 1 109 ? -21.356 -3.484 14.854 1.00 88.44 109 HIS A CA 1
ATOM 831 C C . HIS A 1 109 ? -21.925 -4.861 14.520 1.00 88.44 109 HIS A C 1
ATOM 833 O O . HIS A 1 109 ? -21.198 -5.772 14.125 1.00 88.44 109 HIS A O 1
ATOM 839 N N . HIS A 1 110 ? -23.250 -4.963 14.617 1.00 85.25 110 HIS A N 1
ATOM 840 C CA . HIS A 1 110 ? -24.024 -6.136 14.233 1.00 85.25 110 HIS A CA 1
ATOM 841 C C . HIS A 1 110 ? -24.641 -5.894 12.855 1.00 85.25 110 HIS A C 1
ATOM 843 O O . HIS A 1 110 ? -25.525 -5.049 12.705 1.00 85.25 110 HIS A O 1
ATOM 849 N N . GLY A 1 111 ? -24.166 -6.619 11.845 1.00 73.81 111 GLY A N 1
ATOM 850 C CA . GLY A 1 111 ? -24.587 -6.444 10.458 1.00 73.81 111 GLY A CA 1
ATOM 851 C C . GLY A 1 111 ? -25.090 -7.746 9.850 1.00 73.81 111 GLY A C 1
ATOM 852 O O . GLY A 1 111 ? -24.371 -8.738 9.811 1.00 73.81 111 GLY A O 1
ATOM 853 N N . ALA A 1 112 ? -26.302 -7.754 9.301 1.00 60.75 112 ALA A N 1
ATOM 854 C CA . ALA A 1 112 ? -26.886 -8.913 8.624 1.00 60.75 112 ALA A CA 1
ATOM 855 C C . ALA A 1 112 ? -26.333 -9.118 7.194 1.00 60.75 112 ALA A C 1
ATOM 857 O O . ALA A 1 112 ? -27.103 -9.093 6.244 1.00 60.75 112 ALA A O 1
ATOM 858 N N . TRP A 1 113 ? -25.018 -9.284 6.998 1.00 53.03 113 TRP A N 1
ATOM 859 C CA . TRP A 1 113 ? -24.462 -9.631 5.680 1.00 53.03 113 TRP A CA 1
ATOM 860 C C . TRP A 1 113 ? -23.307 -10.630 5.773 1.00 53.03 113 TRP A C 1
ATOM 862 O O . TRP A 1 113 ? -22.142 -10.268 5.918 1.00 53.03 113 TRP A O 1
ATOM 872 N N . THR A 1 114 ? -23.639 -11.909 5.616 1.00 48.34 114 THR A N 1
ATOM 873 C CA . THR A 1 114 ? -22.688 -12.972 5.288 1.00 48.34 114 THR A CA 1
ATOM 874 C C . THR A 1 114 ? -22.294 -12.801 3.813 1.00 48.34 114 THR A C 1
ATOM 876 O O . THR A 1 114 ? -23.056 -13.144 2.918 1.00 48.34 114 THR A O 1
ATOM 879 N N . ARG A 1 115 ? -21.122 -12.201 3.568 1.00 43.00 115 ARG A N 1
ATOM 880 C CA . ARG A 1 115 ? -20.346 -12.182 2.305 1.00 43.00 115 ARG A CA 1
ATOM 881 C C . ARG A 1 115 ? -21.083 -11.856 0.985 1.00 43.00 115 ARG A C 1
ATOM 883 O O . ARG A 1 115 ? -21.725 -12.703 0.375 1.00 43.00 115 ARG A O 1
ATOM 8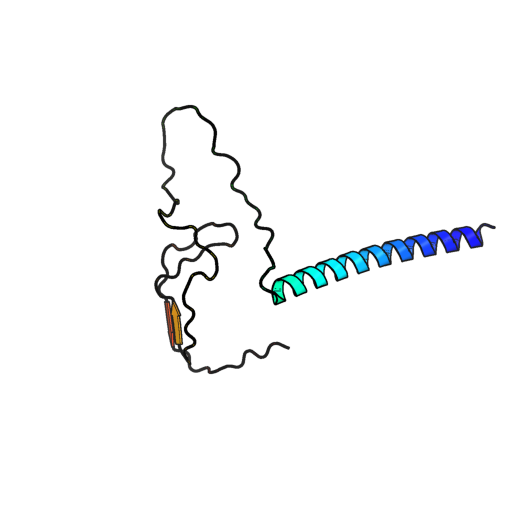90 N N . LEU A 1 116 ? -20.691 -10.735 0.369 1.00 39.66 116 LEU A N 1
ATOM 891 C CA . LEU A 1 116 ? -20.325 -10.753 -1.057 1.00 39.66 116 LEU A CA 1
ATOM 892 C C . LEU A 1 116 ? -19.148 -9.807 -1.349 1.00 39.66 116 LEU A C 1
ATOM 894 O O . LEU A 1 116 ? -19.253 -8.873 -2.136 1.00 39.66 116 LEU A O 1
ATOM 898 N N . LEU A 1 117 ? -17.990 -10.063 -0.730 1.00 40.94 117 LEU A N 1
ATOM 899 C CA . LEU A 1 117 ? -16.721 -9.569 -1.272 1.00 40.94 117 LEU A CA 1
ATOM 900 C C . LEU A 1 117 ? -16.340 -10.465 -2.456 1.00 40.94 117 LEU A C 1
ATOM 902 O O . LEU A 1 117 ? -15.715 -11.512 -2.296 1.00 40.94 117 LEU A O 1
ATOM 906 N N . ARG A 1 118 ? -16.791 -10.075 -3.650 1.00 35.31 118 ARG A N 1
ATOM 907 C CA . ARG A 1 118 ? -16.327 -10.626 -4.924 1.00 35.31 118 ARG A CA 1
ATOM 908 C C . ARG A 1 118 ? -15.215 -9.714 -5.434 1.00 35.31 118 ARG A C 1
ATOM 910 O O . ARG A 1 118 ? -15.497 -8.681 -6.030 1.00 35.31 118 ARG A O 1
ATOM 917 N N . PHE A 1 119 ? -13.963 -10.083 -5.189 1.00 38.16 119 PHE A N 1
ATOM 918 C CA . PHE A 1 119 ? -12.848 -9.499 -5.931 1.00 38.16 119 PHE A CA 1
ATOM 919 C C . PHE A 1 119 ? -12.838 -10.141 -7.323 1.00 38.16 119 PHE A C 1
ATOM 921 O O . PHE A 1 119 ? -12.798 -11.367 -7.435 1.00 38.16 119 PHE A O 1
ATOM 928 N N . THR A 1 120 ? -12.976 -9.315 -8.361 1.00 42.75 120 THR A N 1
ATOM 929 C CA . THR A 1 120 ? -12.637 -9.677 -9.748 1.00 42.75 120 THR A CA 1
ATOM 930 C C . THR A 1 120 ? -11.318 -9.006 -10.080 1.00 42.75 120 THR A C 1
ATOM 932 O O . THR A 1 120 ? -11.129 -7.872 -9.583 1.00 42.75 120 THR A O 1
#

Organism: Amphimedon queenslandica (NCBI:txid400682)

Foldseek 3Di:
DVVVVVVVVVVVVVVVVVVVVCVVVVVVVVQVVCVVVVNRDPPQPAPPPDDPDDDDDDDDDDPDPPDPDDQDDPPPDDDDDDPQKDWDFQDWDADSNGRTPGRGDTDIGGGPDDDDPDDD

Radius of gyration: 25.81 Å; chains: 1; bounding box: 51×39×77 Å

Sequence (120 aa):
MSEAIGRLVLAGRDMARLSGFTARIHQLTTVLRDLHKGQYVRTMVNTSDSGNGTNGETMENRENTSIEGPPLVPGSGEIIEVDNLIKFEHVPLVTPNGDVLVRDMNFEHHGAWTRLLRFT

pLDDT: mean 73.17, std 20.58, range [34.34, 97.12]